Protein AF-A0A2T6CPP8-F1 (afdb_monomer_lite)

Radius of gyration: 26.8 Å; chains: 1; bounding box: 36×58×105 Å

Sequence (161 aa):
MGWHTMTRVAVCLGLPIFFMAAIFAGPWIYAVCTQNAGWFNRAEMESLVAQVRQHQFVGDKYFAWTMVSGKATLLPGTEEGNALLARRSQEGKLTIAIITRDYHHAGVFGFAWSEAGFSPTMDVAYSDPNRLILDVPSSICYTRKGLQIDAHWWEVFNDLN

Foldseek 3Di:
DDDDDDDDDDDDDDDDPPPPPPDVCVVVVVVQVPPPFPDDDPVQVVQVVVVVLPDDDAAKDKWAWGADPNHIDTHRDDDDAFIKMWHQHPVGWIKIWTWGDDPPDPFTKTKIFTPQFWDWDADPVDPPRQWTATPGPDQQGIFGPVQDPDRTMGITTHDPD

Secondary structure (DSSP, 8-state):
------------------SSSSSSSHHHHHTTS---TTS--HHHHHHHHHHHHHS--SEEEEEEEEEETTEEEEE---SSSSEEEEEE-TT--EEEEEEE--TTSSS-EEEEEETT---PEE-TTSS-TTEEE---SSS--EEEGGGB-SSSEEEEE----

Structure (mmCIF, N/CA/C/O backbone):
data_AF-A0A2T6CPP8-F1
#
_entry.id   AF-A0A2T6CPP8-F1
#
loop_
_atom_site.group_PDB
_atom_site.id
_atom_site.type_symbol
_atom_site.label_atom_id
_atom_site.label_alt_id
_atom_site.label_comp_id
_atom_site.label_asym_id
_atom_site.label_entity_id
_atom_site.label_seq_id
_atom_site.pdbx_PDB_ins_code
_atom_site.Cartn_x
_atom_site.Cartn_y
_atom_site.Cartn_z
_atom_site.occupancy
_atom_site.B_iso_or_equiv
_atom_site.auth_seq_id
_atom_site.auth_comp_id
_atom_site.auth_asym_id
_atom_site.auth_atom_id
_atom_site.pdbx_PDB_model_num
ATOM 1 N N . MET A 1 1 ? -6.762 44.590 85.802 1.00 40.31 1 MET A N 1
ATOM 2 C CA . MET A 1 1 ? -6.000 43.459 85.226 1.00 40.31 1 MET A CA 1
ATOM 3 C C . MET A 1 1 ? -6.544 43.206 83.831 1.00 40.31 1 MET A C 1
ATOM 5 O O . MET A 1 1 ? -7.710 42.878 83.737 1.00 40.31 1 MET A O 1
ATOM 9 N N . GLY A 1 2 ? -5.884 43.403 82.702 1.00 37.19 2 GLY A N 1
ATOM 10 C CA . GLY A 1 2 ? -4.585 43.937 82.316 1.00 37.19 2 GLY A CA 1
ATOM 11 C C . GLY A 1 2 ? -4.624 43.929 80.780 1.00 37.19 2 GLY A C 1
ATOM 12 O O . GLY A 1 2 ? -5.011 42.926 80.189 1.00 37.19 2 GLY A O 1
ATOM 13 N N . TRP A 1 3 ? -4.345 45.066 80.152 1.00 34.50 3 TRP A N 1
ATOM 14 C CA . TRP A 1 3 ? -4.085 45.179 78.714 1.00 34.50 3 TRP A CA 1
ATOM 15 C C . TRP A 1 3 ? -2.668 44.670 78.423 1.00 34.50 3 TRP A C 1
ATOM 17 O O . TRP A 1 3 ? -1.814 44.919 79.259 1.00 34.50 3 TRP A O 1
ATOM 27 N N . HIS A 1 4 ? -2.433 44.019 77.276 1.00 43.06 4 HIS A N 1
ATOM 28 C CA . HIS A 1 4 ? -1.222 44.071 76.419 1.00 43.06 4 HIS A CA 1
ATOM 29 C C . HIS A 1 4 ? -1.480 43.135 75.213 1.00 43.06 4 HIS A C 1
ATOM 31 O O . HIS A 1 4 ? -1.694 41.946 75.408 1.00 43.06 4 HIS A O 1
ATOM 37 N N . THR A 1 5 ? -1.817 43.611 74.010 1.00 40.97 5 THR A N 1
ATOM 38 C CA . THR A 1 5 ? -0.975 44.156 72.919 1.00 40.97 5 THR A CA 1
ATOM 39 C C . THR A 1 5 ? 0.072 43.189 72.340 1.00 40.97 5 THR A C 1
ATOM 41 O O . THR A 1 5 ? 0.889 42.657 73.079 1.00 40.97 5 THR A O 1
ATOM 44 N N . MET A 1 6 ? 0.113 43.167 70.995 1.00 34.47 6 MET A N 1
ATOM 45 C CA . MET A 1 6 ? 1.236 42.860 70.082 1.00 34.47 6 MET A CA 1
ATOM 46 C C . MET A 1 6 ? 1.396 41.417 69.557 1.00 34.47 6 MET A C 1
ATOM 48 O O . MET A 1 6 ? 1.193 40.476 70.302 1.00 34.47 6 MET A O 1
ATOM 52 N N . THR A 1 7 ? 1.841 41.120 68.323 1.00 36.72 7 THR A N 1
ATOM 53 C CA . THR A 1 7 ? 2.148 41.864 67.073 1.00 36.72 7 THR A CA 1
ATOM 54 C C . THR A 1 7 ? 2.748 40.840 66.085 1.00 36.72 7 THR A C 1
ATOM 56 O O . THR A 1 7 ? 3.740 40.228 66.455 1.00 36.72 7 THR A O 1
ATOM 59 N N . ARG A 1 8 ? 2.228 40.771 64.838 1.00 35.06 8 ARG A N 1
ATOM 60 C CA . ARG A 1 8 ? 2.871 40.345 63.550 1.00 35.06 8 ARG A CA 1
ATOM 61 C C . ARG A 1 8 ? 3.480 38.908 63.508 1.00 35.06 8 ARG A C 1
ATOM 63 O O . ARG A 1 8 ? 3.684 38.292 64.531 1.00 35.06 8 ARG A O 1
ATOM 70 N N . VAL A 1 9 ? 3.744 38.225 62.391 1.00 37.00 9 VAL A N 1
ATOM 71 C CA . VAL A 1 9 ? 4.271 38.569 61.059 1.00 37.00 9 VAL A CA 1
ATOM 72 C C . VAL A 1 9 ? 3.853 37.456 60.076 1.00 37.00 9 VAL A C 1
ATOM 74 O O . VAL A 1 9 ? 3.819 36.283 60.436 1.00 37.00 9 VAL A O 1
ATOM 77 N N . ALA A 1 10 ? 3.561 37.834 58.831 1.00 42.94 10 ALA A N 1
ATOM 78 C CA . ALA A 1 10 ? 3.339 36.948 57.693 1.00 42.94 10 ALA A CA 1
ATOM 79 C C . ALA A 1 10 ? 4.645 36.323 57.170 1.00 42.94 10 ALA A C 1
ATOM 81 O O . ALA A 1 10 ? 5.652 37.021 57.089 1.00 42.94 10 ALA A O 1
ATOM 82 N N . VAL A 1 11 ? 4.605 35.078 56.684 1.00 39.00 11 VAL A N 1
ATOM 83 C CA . VAL A 1 11 ? 5.569 34.592 55.681 1.00 39.00 11 VAL A CA 1
ATOM 84 C C . VAL A 1 11 ? 4.822 33.811 54.604 1.00 39.00 11 VAL A C 1
ATOM 86 O O . VAL A 1 11 ? 4.267 32.743 54.847 1.00 39.00 11 VAL A O 1
ATOM 89 N N . CYS A 1 12 ? 4.822 34.389 53.405 1.00 36.38 12 CYS A N 1
ATOM 90 C CA . CYS A 1 12 ? 4.521 33.736 52.142 1.00 36.38 12 CYS A CA 1
ATOM 91 C C . CYS A 1 12 ? 5.620 32.727 51.791 1.00 36.38 12 CYS A C 1
ATOM 93 O O . CYS A 1 12 ? 6.779 33.118 51.719 1.00 36.38 12 CYS A O 1
ATOM 95 N N . LEU A 1 13 ? 5.243 31.499 51.447 1.00 38.97 13 LEU A N 1
ATOM 96 C CA . LEU A 1 13 ? 5.926 30.614 50.492 1.00 38.97 13 LEU A CA 1
ATOM 97 C C . LEU A 1 13 ? 4.774 29.801 49.865 1.00 38.97 13 LEU A C 1
ATOM 99 O O . LEU A 1 13 ? 4.045 29.137 50.588 1.00 38.97 13 LEU A O 1
ATOM 103 N N . GLY A 1 14 ? 4.388 29.933 48.599 1.00 33.09 14 GLY A N 1
ATOM 104 C CA . GLY A 1 14 ? 5.217 29.884 47.403 1.00 33.09 14 GLY A CA 1
ATOM 105 C C . GLY A 1 14 ? 4.860 28.593 46.651 1.00 33.09 14 GLY A C 1
ATOM 106 O O . GLY A 1 14 ? 5.382 27.533 46.972 1.00 33.09 14 GLY A O 1
ATOM 107 N N . LEU A 1 15 ? 3.926 28.688 45.695 1.00 38.78 15 LEU A N 1
ATOM 108 C CA . LEU A 1 15 ? 3.698 27.724 44.597 1.00 38.78 15 LEU A CA 1
ATOM 109 C C . LEU A 1 15 ? 5.039 27.298 43.934 1.00 38.78 15 LEU A C 1
ATOM 111 O O . LEU A 1 15 ? 5.963 28.110 43.990 1.00 38.78 15 LEU A O 1
ATOM 115 N N . PRO A 1 16 ? 5.167 26.145 43.222 1.00 43.75 16 PRO A N 1
ATOM 116 C CA . PRO A 1 16 ? 4.092 25.337 42.629 1.00 43.75 16 PRO A CA 1
ATOM 117 C C . PRO A 1 16 ? 4.266 23.795 42.704 1.00 43.75 16 PRO A C 1
ATOM 119 O O . PRO A 1 16 ? 5.329 23.227 42.454 1.00 43.75 16 PRO A O 1
ATOM 122 N N . ILE A 1 17 ? 3.153 23.085 42.887 1.00 47.06 17 ILE A N 1
ATOM 123 C CA . ILE A 1 17 ? 3.022 21.655 42.566 1.00 47.06 17 ILE A CA 1
ATOM 124 C C . ILE A 1 17 ? 2.875 21.546 41.037 1.00 47.06 17 ILE A C 1
ATOM 126 O O . ILE A 1 17 ? 1.766 21.473 40.527 1.00 47.06 17 ILE A O 1
ATOM 130 N N . PHE A 1 18 ? 3.976 21.638 40.285 1.00 40.75 18 PHE A N 1
ATOM 131 C CA . PHE A 1 18 ? 3.958 21.449 38.820 1.00 40.75 18 PHE A CA 1
ATOM 132 C C . PHE A 1 18 ? 5.193 20.739 38.242 1.00 40.75 18 PHE A C 1
ATOM 134 O O . PHE A 1 18 ? 5.357 20.695 37.029 1.00 40.75 18 PHE A O 1
ATOM 141 N N . PHE A 1 19 ? 6.052 20.136 39.072 1.00 37.91 19 PHE A N 1
ATOM 142 C CA . PHE A 1 19 ? 7.339 19.591 38.602 1.00 37.91 19 PHE A CA 1
ATOM 143 C C . PHE A 1 19 ? 7.571 18.088 38.821 1.00 37.91 19 PHE A C 1
ATOM 145 O O . PHE A 1 19 ? 8.698 17.619 38.724 1.00 37.91 19 PHE A O 1
ATOM 152 N N . MET A 1 20 ? 6.520 17.296 39.046 1.00 35.03 20 MET A N 1
ATOM 153 C CA . MET A 1 20 ? 6.642 15.840 39.254 1.00 35.03 20 MET A CA 1
ATOM 154 C C . MET A 1 20 ? 5.793 15.016 38.269 1.00 35.03 20 MET A C 1
ATOM 156 O O . MET A 1 20 ? 5.250 13.981 38.632 1.00 35.03 20 MET A O 1
ATOM 160 N N . ALA A 1 21 ? 5.664 15.457 37.012 1.00 38.03 21 ALA A N 1
ATOM 161 C CA . ALA A 1 21 ? 5.011 14.668 35.952 1.00 38.03 21 ALA A CA 1
ATOM 162 C C . ALA A 1 21 ? 5.941 14.300 34.777 1.00 38.03 21 ALA A C 1
ATOM 164 O O . ALA A 1 21 ? 5.519 13.605 33.859 1.00 38.03 21 ALA A O 1
ATOM 165 N N . ALA A 1 22 ? 7.209 14.727 34.791 1.00 42.66 22 ALA A N 1
ATOM 166 C CA . ALA A 1 22 ? 8.082 14.638 33.614 1.00 42.66 22 ALA A CA 1
ATOM 167 C C . ALA A 1 22 ? 9.202 13.580 33.690 1.00 42.66 22 ALA A C 1
ATOM 169 O O . ALA A 1 22 ? 9.936 13.423 32.721 1.00 42.66 22 ALA A O 1
ATOM 170 N N . ILE A 1 23 ? 9.359 12.841 34.796 1.00 47.12 23 ILE A N 1
ATOM 171 C CA . ILE A 1 23 ? 10.554 11.986 34.991 1.00 47.12 23 ILE A CA 1
ATOM 172 C C . ILE A 1 23 ? 10.299 10.492 34.701 1.00 47.12 23 ILE A C 1
ATOM 174 O O . ILE A 1 23 ? 11.243 9.756 34.432 1.00 47.12 23 ILE A O 1
ATOM 178 N N . PHE A 1 24 ? 9.044 10.034 34.612 1.00 45.03 24 PHE A N 1
ATOM 179 C CA . PHE A 1 24 ? 8.737 8.628 34.276 1.00 45.03 24 PHE A CA 1
ATOM 180 C C . PHE A 1 24 ? 8.343 8.372 32.810 1.00 45.03 24 PHE A C 1
ATOM 182 O O . PHE A 1 24 ? 8.216 7.217 32.412 1.00 45.03 24 PHE A O 1
ATOM 189 N N . ALA A 1 25 ? 8.204 9.413 31.981 1.00 45.97 25 ALA A N 1
ATOM 190 C CA . ALA A 1 25 ? 7.860 9.265 30.559 1.00 45.97 25 ALA A CA 1
ATOM 191 C C . ALA A 1 25 ? 9.084 9.190 29.620 1.00 45.97 25 ALA A C 1
ATOM 193 O O . ALA A 1 25 ? 8.946 8.845 28.450 1.00 45.97 25 ALA A O 1
ATOM 194 N N . GLY A 1 26 ? 10.287 9.492 30.117 1.00 44.00 26 GLY A N 1
ATOM 195 C CA . GLY A 1 26 ? 11.507 9.573 29.303 1.00 44.00 26 GLY A CA 1
ATOM 196 C C . GLY A 1 26 ? 11.966 8.250 28.664 1.00 44.00 26 GLY A C 1
ATOM 197 O O . GLY A 1 26 ? 12.295 8.256 27.478 1.00 44.00 26 GLY A O 1
ATOM 198 N N . PRO A 1 27 ? 11.959 7.102 29.373 1.00 43.19 27 PRO A N 1
ATOM 199 C CA . PRO A 1 27 ? 12.461 5.851 28.793 1.00 43.19 27 PRO A CA 1
ATOM 200 C C . PRO A 1 27 ? 11.468 5.155 27.849 1.00 43.19 27 PRO A C 1
ATOM 202 O O . PRO A 1 27 ? 11.876 4.352 27.016 1.00 43.19 27 PRO A O 1
ATOM 205 N N . TRP A 1 28 ? 10.169 5.458 27.953 1.00 37.84 28 TRP A N 1
ATOM 206 C CA . TRP A 1 28 ? 9.124 4.795 27.160 1.00 37.84 28 TRP A CA 1
ATOM 207 C C . TRP A 1 28 ? 8.882 5.449 25.798 1.00 37.84 28 TRP A C 1
ATOM 209 O O . TRP A 1 28 ? 8.392 4.782 24.894 1.00 37.84 28 TRP A O 1
ATOM 219 N N . ILE A 1 29 ? 9.271 6.714 25.612 1.00 44.84 29 ILE A N 1
ATOM 220 C CA . ILE A 1 29 ? 9.156 7.390 24.310 1.00 44.84 29 ILE A CA 1
ATOM 221 C C . ILE A 1 29 ? 10.240 6.900 23.336 1.00 44.84 29 ILE A C 1
ATOM 223 O O . ILE A 1 29 ? 9.977 6.787 22.145 1.00 44.84 29 ILE A O 1
ATOM 227 N N . TYR A 1 30 ? 11.424 6.509 23.821 1.00 36.47 30 TYR A N 1
ATOM 228 C CA . TYR A 1 30 ? 12.501 6.015 22.951 1.00 36.47 30 TYR A CA 1
ATOM 229 C C . TYR A 1 30 ? 12.347 4.547 22.526 1.00 36.47 30 TYR A C 1
ATOM 231 O O . TYR A 1 30 ? 12.810 4.179 21.449 1.00 36.47 30 TYR A O 1
ATOM 239 N N . ALA A 1 31 ? 11.648 3.715 23.306 1.00 37.09 31 ALA A N 1
ATOM 240 C CA . ALA A 1 31 ? 11.395 2.314 22.949 1.00 37.09 31 ALA A CA 1
ATOM 241 C C . ALA A 1 31 ? 10.282 2.132 21.893 1.00 37.09 31 ALA A C 1
ATOM 243 O O . ALA A 1 31 ? 10.118 1.041 21.354 1.00 37.09 31 ALA A O 1
ATOM 244 N N . VAL A 1 32 ? 9.536 3.194 21.559 1.00 41.03 32 VAL A N 1
ATOM 245 C CA . VAL A 1 32 ? 8.574 3.211 20.438 1.00 41.03 32 VAL A CA 1
ATOM 246 C C . VAL A 1 32 ? 9.269 3.554 19.105 1.00 41.03 32 VAL A C 1
ATOM 248 O O . VAL A 1 32 ? 8.669 3.413 18.042 1.00 41.03 32 VAL A O 1
ATOM 251 N N . CYS A 1 33 ? 10.546 3.956 19.139 1.00 40.88 33 CYS A N 1
ATOM 252 C CA . CYS A 1 33 ? 11.278 4.490 17.985 1.00 40.88 33 CYS A CA 1
ATOM 253 C C . CYS A 1 33 ? 12.161 3.477 17.238 1.00 40.88 33 CYS A C 1
ATOM 255 O O . CYS A 1 33 ? 12.809 3.855 16.268 1.00 40.88 33 CYS A O 1
ATOM 257 N N . THR A 1 34 ? 12.174 2.199 17.620 1.00 43.25 34 THR A N 1
ATOM 258 C CA . THR A 1 34 ? 12.737 1.124 16.782 1.00 43.25 34 THR A CA 1
ATOM 259 C C . THR A 1 34 ? 11.589 0.346 16.150 1.00 43.25 34 THR A C 1
ATOM 261 O O . THR A 1 34 ? 11.341 -0.814 16.475 1.00 43.25 34 THR A O 1
ATOM 264 N N . GLN A 1 35 ? 10.795 1.030 15.328 1.00 50.28 35 GLN A N 1
ATOM 265 C CA . GLN A 1 35 ? 9.758 0.373 14.538 1.00 50.28 35 GLN A CA 1
ATOM 266 C C . GLN A 1 35 ? 10.430 -0.544 13.515 1.00 50.28 35 GLN A C 1
ATOM 268 O O . GLN A 1 35 ? 11.487 -0.198 12.993 1.00 50.28 35 GLN A O 1
ATOM 273 N N . ASN A 1 36 ? 9.804 -1.686 13.219 1.00 48.16 36 ASN A N 1
ATOM 274 C CA . ASN A 1 36 ? 10.156 -2.622 12.141 1.00 48.16 36 ASN A CA 1
ATOM 275 C C . ASN A 1 36 ? 9.999 -1.983 10.743 1.00 48.16 36 ASN A C 1
ATOM 277 O O . ASN A 1 36 ? 9.422 -2.573 9.832 1.00 48.16 36 ASN A O 1
ATOM 281 N N . ALA A 1 37 ? 10.416 -0.732 10.579 1.00 53.78 37 ALA A N 1
ATOM 282 C CA . ALA A 1 37 ? 10.326 -0.025 9.329 1.00 53.78 37 ALA A CA 1
ATOM 283 C C . ALA A 1 37 ? 11.210 -0.745 8.305 1.00 53.78 37 ALA A C 1
ATOM 285 O O . ALA A 1 37 ? 12.345 -1.104 8.604 1.00 53.78 37 ALA A O 1
ATOM 286 N N . GLY A 1 38 ? 10.653 -1.019 7.126 1.00 66.62 38 GLY A N 1
ATOM 287 C CA . GLY A 1 38 ? 11.332 -1.736 6.046 1.00 66.62 38 GLY A CA 1
ATOM 288 C C . GLY A 1 38 ? 11.053 -3.241 5.960 1.00 66.62 38 GLY A C 1
ATOM 289 O O . GLY A 1 38 ? 11.323 -3.817 4.914 1.00 66.62 38 GLY A O 1
ATOM 290 N N . TRP A 1 39 ? 10.476 -3.893 6.980 1.00 78.25 39 TRP A N 1
ATOM 291 C CA . TRP A 1 39 ? 10.184 -5.338 6.929 1.00 78.25 39 TRP A CA 1
ATOM 292 C C . TRP A 1 39 ? 8.686 -5.603 6.772 1.00 78.25 39 TRP A C 1
ATOM 294 O O . TRP A 1 39 ? 7.860 -5.036 7.489 1.00 78.25 39 TRP A O 1
ATOM 304 N N . PHE A 1 40 ? 8.318 -6.501 5.854 1.00 87.44 40 PHE A N 1
ATOM 305 C CA . PHE A 1 40 ? 6.917 -6.855 5.641 1.00 87.44 40 PHE A CA 1
ATOM 306 C C . PHE A 1 40 ? 6.385 -7.731 6.782 1.00 87.44 40 PHE A C 1
ATOM 308 O O . PHE A 1 40 ? 6.655 -8.932 6.849 1.00 87.44 40 PHE A O 1
ATOM 315 N N . ASN A 1 41 ? 5.566 -7.150 7.660 1.00 90.50 41 ASN A N 1
ATOM 316 C CA . ASN A 1 41 ? 4.777 -7.900 8.634 1.00 90.50 41 ASN A CA 1
ATOM 317 C C . ASN A 1 41 ? 3.326 -8.020 8.156 1.00 90.50 41 ASN A C 1
ATOM 319 O O . ASN A 1 41 ? 2.534 -7.085 8.280 1.00 90.50 41 ASN A O 1
ATOM 323 N N . ARG A 1 42 ? 2.955 -9.202 7.657 1.00 92.25 42 ARG A N 1
ATOM 324 C CA . ARG A 1 42 ? 1.616 -9.452 7.108 1.00 92.25 42 ARG A CA 1
ATOM 325 C C . ARG A 1 42 ? 0.485 -9.081 8.065 1.00 92.25 42 ARG A C 1
ATOM 327 O O . ARG A 1 42 ? -0.462 -8.430 7.643 1.00 92.25 42 ARG A O 1
ATOM 334 N N . ALA A 1 43 ? 0.576 -9.475 9.334 1.00 92.19 43 ALA A N 1
ATOM 335 C CA . ALA A 1 43 ? -0.503 -9.245 10.291 1.00 92.19 43 ALA A CA 1
ATOM 336 C C . ALA A 1 43 ? -0.719 -7.745 10.557 1.00 92.19 43 ALA A C 1
ATOM 338 O O . ALA A 1 43 ? -1.855 -7.282 10.656 1.00 92.19 43 ALA A O 1
ATOM 339 N N . GLU A 1 44 ? 0.369 -6.977 10.635 1.00 91.25 44 GLU A N 1
ATOM 340 C CA . GLU A 1 44 ? 0.312 -5.522 10.795 1.00 91.25 44 GLU A CA 1
ATOM 341 C C . GLU A 1 44 ? -0.270 -4.846 9.550 1.00 91.25 44 GLU A C 1
ATOM 343 O O . GLU A 1 44 ? -1.194 -4.037 9.658 1.00 91.25 44 GLU A O 1
ATOM 348 N N . MET A 1 45 ? 0.214 -5.223 8.365 1.00 93.00 45 MET A N 1
ATOM 349 C CA . MET A 1 45 ? -0.228 -4.636 7.101 1.00 93.00 45 MET A CA 1
ATOM 350 C C . MET A 1 45 ? -1.699 -4.960 6.801 1.00 93.00 45 MET A C 1
ATOM 352 O O . MET A 1 45 ? -2.474 -4.071 6.449 1.00 93.00 45 MET A O 1
ATOM 356 N N . GLU A 1 46 ? -2.135 -6.203 7.023 1.00 95.38 46 GLU A N 1
ATOM 357 C CA . GLU A 1 46 ? -3.539 -6.601 6.866 1.00 95.38 46 GLU A CA 1
ATOM 358 C C . GLU A 1 46 ? -4.456 -5.910 7.887 1.00 95.38 46 GLU A C 1
ATOM 360 O O . GLU A 1 46 ? -5.583 -5.543 7.545 1.00 95.38 46 GLU A O 1
ATOM 365 N N . SER A 1 47 ? -3.973 -5.648 9.108 1.00 95.25 47 SER A N 1
ATOM 366 C CA . SER A 1 47 ? -4.704 -4.847 10.101 1.00 95.25 47 SER A CA 1
ATOM 367 C C . SER A 1 47 ? -4.946 -3.413 9.617 1.00 95.25 47 SER A C 1
ATOM 369 O O . SER A 1 47 ? -6.045 -2.877 9.795 1.00 95.25 47 SER A O 1
ATOM 371 N N . LEU A 1 48 ? -3.959 -2.782 8.972 1.00 95.50 48 LEU A N 1
ATOM 372 C CA . LEU A 1 48 ? -4.123 -1.446 8.389 1.00 95.50 48 LEU A CA 1
ATOM 373 C C . LEU A 1 48 ? -5.137 -1.457 7.239 1.00 95.50 48 LEU A C 1
ATOM 375 O O . LEU A 1 48 ? -6.044 -0.624 7.216 1.00 95.50 48 LEU A O 1
ATOM 379 N N . VAL A 1 49 ? -5.054 -2.437 6.332 1.00 97.38 49 VAL A N 1
ATOM 380 C CA . VAL A 1 49 ? -6.038 -2.608 5.246 1.00 97.38 49 VAL A CA 1
ATOM 381 C C . VAL A 1 49 ? -7.452 -2.779 5.808 1.00 97.38 49 VAL A C 1
ATOM 383 O O . VAL A 1 49 ? -8.397 -2.152 5.322 1.00 97.38 49 VAL A O 1
ATOM 386 N N . ALA A 1 50 ? -7.615 -3.597 6.852 1.00 97.50 50 ALA A N 1
ATOM 387 C CA . ALA A 1 50 ? -8.903 -3.821 7.501 1.00 97.50 50 ALA A CA 1
ATOM 388 C C . ALA A 1 50 ? -9.485 -2.533 8.106 1.00 97.50 50 ALA A C 1
ATOM 390 O O . ALA A 1 50 ? -10.683 -2.288 7.966 1.00 97.50 50 ALA A O 1
ATOM 391 N N . GLN A 1 51 ? -8.653 -1.687 8.720 1.00 97.00 51 GLN A N 1
ATOM 392 C CA . GLN A 1 51 ? -9.079 -0.388 9.247 1.00 97.00 51 GLN A CA 1
ATOM 393 C C . GLN A 1 51 ? -9.506 0.564 8.123 1.00 97.00 51 GLN A C 1
ATOM 395 O O . GLN A 1 51 ? -10.597 1.127 8.179 1.00 97.00 51 GLN A O 1
ATOM 400 N N . VAL A 1 52 ? -8.721 0.681 7.046 1.00 96.81 52 VAL A N 1
ATOM 401 C CA . VAL A 1 52 ? -9.068 1.531 5.888 1.00 96.81 52 VAL A CA 1
ATOM 402 C C . VAL A 1 52 ? -10.386 1.092 5.249 1.00 96.81 52 VAL A C 1
ATOM 404 O O . VAL A 1 52 ? -11.201 1.933 4.862 1.00 96.81 52 VAL A O 1
ATOM 407 N N . ARG A 1 53 ? -10.645 -0.221 5.179 1.00 96.75 53 ARG A N 1
ATOM 408 C CA . ARG A 1 53 ? -11.901 -0.771 4.648 1.00 96.75 53 ARG A CA 1
ATOM 409 C C . ARG A 1 53 ? -13.145 -0.285 5.392 1.00 96.75 53 ARG A C 1
ATOM 411 O O . ARG A 1 53 ? -14.192 -0.185 4.758 1.00 96.75 53 ARG A O 1
ATOM 418 N N . GLN A 1 54 ? -13.036 0.036 6.681 1.00 96.50 54 GLN A N 1
ATOM 419 C CA . GLN A 1 54 ? -14.148 0.546 7.492 1.00 96.50 54 GLN A CA 1
ATOM 420 C C . GLN A 1 54 ? -14.498 2.006 7.169 1.00 96.50 54 GLN A C 1
ATOM 422 O O . GLN A 1 54 ? -15.591 2.465 7.499 1.00 96.50 54 GLN A O 1
ATOM 427 N N . HIS A 1 55 ? -13.608 2.743 6.498 1.00 94.12 55 HIS A N 1
ATOM 428 C CA . HIS A 1 55 ? -13.881 4.108 6.067 1.00 94.12 55 HIS A CA 1
ATOM 429 C C . HIS A 1 55 ? -14.623 4.138 4.725 1.00 94.12 55 HIS A C 1
ATOM 431 O O . HIS A 1 55 ? -14.205 3.528 3.736 1.00 94.12 55 HIS A O 1
ATOM 437 N N . GLN A 1 56 ? -15.687 4.940 4.674 1.00 94.06 56 GLN A N 1
ATOM 438 C CA . GLN A 1 56 ? -16.405 5.261 3.443 1.00 94.06 56 GLN A CA 1
ATOM 439 C C . GLN A 1 56 ? -15.806 6.509 2.787 1.00 94.06 56 GLN A C 1
ATOM 441 O O . GLN A 1 56 ? -15.686 7.556 3.424 1.00 94.06 56 GLN A O 1
ATOM 446 N N . PHE A 1 57 ? -15.386 6.376 1.530 1.00 95.81 57 PHE A N 1
ATOM 447 C CA . PHE A 1 57 ? -14.849 7.447 0.688 1.00 95.81 57 PHE A CA 1
ATOM 448 C C . PHE A 1 57 ? -14.808 6.985 -0.777 1.00 95.81 57 PHE A C 1
ATOM 450 O O . PHE A 1 57 ? -14.858 5.787 -1.035 1.00 95.81 57 PHE A O 1
ATOM 457 N N . VAL A 1 58 ? -14.700 7.924 -1.716 1.00 97.00 58 VAL A N 1
ATOM 458 C CA . VAL A 1 58 ? -14.391 7.684 -3.137 1.00 97.00 58 VAL A CA 1
ATOM 459 C C . VAL A 1 58 ? -13.246 8.620 -3.511 1.00 97.00 58 VAL A C 1
ATOM 461 O O . VAL A 1 58 ? -13.212 9.756 -3.037 1.00 97.00 58 VAL A O 1
ATOM 464 N N . GLY A 1 59 ? -12.318 8.146 -4.338 1.00 96.94 59 GLY A N 1
ATOM 465 C CA . GLY A 1 59 ? -11.075 8.847 -4.647 1.00 96.94 59 GLY A CA 1
ATOM 466 C C . GLY A 1 59 ? -9.981 8.566 -3.620 1.00 96.94 59 GLY A C 1
ATOM 467 O O . GLY A 1 59 ? -10.007 7.538 -2.935 1.00 96.94 59 GLY A O 1
ATOM 468 N N . ASP A 1 60 ? -9.018 9.479 -3.543 1.00 95.88 60 ASP A N 1
ATOM 469 C CA . ASP A 1 60 ? -7.810 9.320 -2.737 1.00 95.88 60 ASP A CA 1
ATOM 470 C C . ASP A 1 60 ? -8.017 9.884 -1.323 1.00 95.88 60 ASP A C 1
ATOM 472 O O . ASP A 1 60 ? -8.655 10.921 -1.120 1.00 95.88 60 ASP A O 1
ATOM 476 N N . LYS A 1 61 ? -7.486 9.183 -0.321 1.00 94.00 61 LYS A N 1
ATOM 477 C CA . LYS A 1 61 ? -7.567 9.550 1.089 1.00 94.00 61 LYS A CA 1
ATOM 478 C C . LYS A 1 61 ? -6.268 9.239 1.817 1.00 94.00 61 LYS A C 1
ATOM 480 O O . LYS A 1 61 ? -5.685 8.168 1.659 1.00 94.00 61 LYS A O 1
ATOM 485 N N . TYR A 1 62 ? -5.879 10.182 2.662 1.00 91.50 62 TYR A N 1
ATOM 486 C CA . TYR A 1 62 ? -4.670 10.129 3.463 1.00 91.50 62 TYR A CA 1
ATOM 487 C C . TYR A 1 62 ? -4.975 9.701 4.891 1.00 91.50 62 TYR A C 1
ATOM 489 O O . TYR A 1 62 ? -5.972 10.113 5.492 1.00 91.50 62 TYR A O 1
ATOM 497 N N . PHE A 1 63 ? -4.076 8.889 5.423 1.00 91.25 63 PHE A N 1
ATOM 498 C CA . PHE A 1 63 ? -4.058 8.454 6.802 1.00 91.25 63 PHE A CA 1
ATOM 499 C C . PHE A 1 63 ? -2.621 8.475 7.317 1.00 91.25 63 PHE A C 1
ATOM 501 O O . PHE A 1 63 ? -1.670 8.283 6.559 1.00 91.25 63 PHE A O 1
ATOM 508 N N . ALA A 1 64 ? -2.471 8.656 8.622 1.00 88.94 64 ALA A N 1
ATOM 509 C CA . ALA A 1 64 ? -1.241 8.302 9.315 1.00 88.94 64 ALA A CA 1
ATOM 510 C C . ALA A 1 64 ? -1.424 6.933 9.972 1.00 88.94 64 ALA A C 1
ATOM 512 O O . ALA A 1 64 ? -2.551 6.493 10.221 1.00 88.94 64 ALA A O 1
ATOM 513 N N . TRP A 1 65 ? -0.328 6.255 10.287 1.00 88.12 65 TRP A N 1
ATOM 514 C CA . TRP A 1 65 ? -0.388 5.033 11.075 1.00 88.12 65 TRP A CA 1
ATOM 515 C C . TRP A 1 65 ? 0.764 4.941 12.075 1.00 88.12 65 TRP A C 1
ATOM 517 O O . TRP A 1 65 ? 1.836 5.513 11.894 1.00 88.12 65 TRP A O 1
ATOM 527 N N . THR A 1 66 ? 0.529 4.242 13.181 1.00 85.88 66 THR A N 1
ATOM 528 C CA . THR A 1 66 ? 1.539 4.013 14.220 1.00 85.88 66 THR A CA 1
ATOM 529 C C . THR A 1 66 ? 1.291 2.692 14.937 1.00 85.88 66 THR A C 1
ATOM 531 O O . THR A 1 66 ? 0.253 2.057 14.751 1.00 85.88 66 THR A O 1
ATOM 534 N N . MET A 1 67 ? 2.229 2.284 15.787 1.00 83.38 67 MET A N 1
ATOM 535 C CA . MET A 1 67 ? 2.075 1.122 16.655 1.00 83.38 67 MET A CA 1
ATOM 536 C C . MET A 1 67 ? 1.546 1.558 18.023 1.00 83.38 67 MET A C 1
ATOM 538 O O . MET A 1 67 ? 2.232 2.251 18.770 1.00 83.38 67 MET A O 1
ATOM 542 N N . VAL A 1 68 ? 0.338 1.118 18.377 1.00 78.31 68 VAL A N 1
ATOM 543 C CA . VAL A 1 68 ? -0.258 1.316 19.707 1.00 78.31 68 VAL A CA 1
ATOM 544 C C . VAL A 1 68 ? -0.308 -0.034 20.406 1.00 78.31 68 VAL A C 1
ATOM 546 O O . VAL A 1 68 ? -0.984 -0.951 19.946 1.00 78.31 68 VAL A O 1
ATOM 549 N N . SER A 1 69 ? 0.451 -0.183 21.495 1.00 82.88 69 SER A N 1
ATOM 550 C CA . SER A 1 69 ? 0.538 -1.444 22.253 1.00 82.88 69 SER A CA 1
ATOM 551 C C . SER A 1 69 ? 0.850 -2.662 21.366 1.00 82.88 69 SER A C 1
ATOM 553 O O . SER A 1 69 ? 0.240 -3.720 21.509 1.00 82.88 69 SER A O 1
ATOM 555 N N . GLY A 1 70 ? 1.777 -2.495 20.414 1.00 79.75 70 GLY A N 1
ATOM 556 C CA . GLY A 1 70 ? 2.190 -3.552 19.485 1.00 79.75 70 GLY A CA 1
ATOM 557 C C . GLY A 1 70 ? 1.221 -3.816 18.327 1.00 79.75 70 GLY A C 1
ATOM 558 O O . GLY A 1 70 ? 1.365 -4.826 17.648 1.00 79.75 70 GLY A O 1
ATOM 559 N N . LYS A 1 71 ? 0.237 -2.940 18.084 1.00 84.56 71 LYS A N 1
ATOM 560 C CA . LYS A 1 71 ? -0.720 -3.074 16.976 1.00 84.56 71 LYS A CA 1
ATOM 561 C C . LYS A 1 71 ? -0.678 -1.876 16.040 1.00 84.56 71 LYS A C 1
ATOM 563 O O . LYS A 1 71 ? -0.793 -0.733 16.489 1.00 84.56 71 LYS A O 1
ATOM 568 N N . ALA A 1 72 ? -0.604 -2.151 14.741 1.00 88.12 72 ALA A N 1
ATOM 569 C CA . ALA A 1 72 ? -0.704 -1.128 13.711 1.00 88.12 72 ALA A CA 1
ATOM 570 C C . ALA A 1 72 ? -2.100 -0.490 13.744 1.00 88.12 72 ALA A C 1
ATOM 572 O O . ALA A 1 72 ? -3.115 -1.178 13.606 1.00 88.12 72 ALA A O 1
ATOM 573 N N . THR A 1 73 ? -2.139 0.819 13.971 1.00 87.88 73 THR A N 1
ATOM 574 C CA . THR A 1 73 ? -3.353 1.601 14.215 1.00 87.88 73 THR A CA 1
ATOM 575 C C . THR A 1 73 ? -3.392 2.802 13.279 1.00 87.88 73 THR A C 1
ATOM 577 O O . THR A 1 73 ? -2.411 3.542 13.177 1.00 87.88 73 THR A O 1
ATOM 580 N N . LEU A 1 74 ? -4.529 2.986 12.609 1.00 90.69 74 LEU A N 1
ATOM 581 C CA . LEU A 1 74 ? -4.803 4.077 11.683 1.00 90.69 74 LEU A CA 1
ATOM 582 C C . LEU A 1 74 ? -5.225 5.329 12.458 1.00 90.69 74 LEU A C 1
ATOM 584 O O . LEU A 1 74 ? -6.084 5.277 13.337 1.00 90.69 74 LEU A O 1
ATOM 588 N N . LEU A 1 75 ? -4.635 6.464 12.109 1.00 84.69 75 LEU A N 1
ATOM 589 C CA . LEU A 1 75 ? -4.934 7.768 12.682 1.00 84.69 75 LEU A CA 1
ATOM 590 C C . LEU A 1 75 ? -5.377 8.727 11.567 1.00 84.69 75 LEU A C 1
ATOM 592 O O . LEU A 1 75 ? -4.896 8.623 10.432 1.00 84.69 75 LEU A O 1
ATOM 596 N N . PRO A 1 76 ? -6.257 9.701 11.863 1.00 76.88 76 PRO A N 1
ATOM 597 C CA . PRO A 1 76 ? -6.414 10.860 10.994 1.00 76.88 76 PRO A CA 1
ATOM 598 C C . PRO A 1 76 ? -5.054 11.558 10.872 1.00 76.88 76 PRO A C 1
ATOM 600 O O . PRO A 1 76 ? -4.420 11.830 11.890 1.00 76.88 76 PRO A O 1
ATOM 603 N N . GLY A 1 77 ? -4.588 11.834 9.657 1.00 67.12 77 GLY A N 1
ATOM 604 C CA . GLY A 1 77 ? -3.256 12.405 9.479 1.00 67.12 77 GLY A CA 1
ATOM 605 C C . GLY A 1 77 ? -3.005 12.998 8.101 1.00 67.12 77 GLY A C 1
ATOM 606 O O . GLY A 1 77 ? -3.779 12.792 7.167 1.00 67.12 77 GLY A O 1
ATOM 607 N N . THR A 1 78 ? -1.911 13.750 8.021 1.00 58.53 78 THR A N 1
ATOM 608 C CA . THR A 1 78 ? -1.324 14.351 6.814 1.00 58.53 78 THR A CA 1
ATOM 609 C C . THR A 1 78 ? -0.012 13.630 6.456 1.00 58.53 78 THR A C 1
ATOM 611 O O . THR A 1 78 ? 0.413 12.745 7.192 1.00 58.53 78 THR A O 1
ATOM 614 N N . GLU A 1 79 ? 0.622 13.969 5.327 1.00 54.88 79 GLU A N 1
ATOM 615 C CA . GLU A 1 79 ? 1.758 13.260 4.682 1.00 54.88 79 GLU A CA 1
ATOM 616 C C . GLU A 1 79 ? 3.075 13.086 5.491 1.00 54.88 79 GLU A C 1
ATOM 618 O O . GLU A 1 79 ? 4.105 12.706 4.932 1.00 54.88 79 GLU A O 1
ATOM 623 N N . GLU A 1 80 ? 3.102 13.320 6.802 1.00 55.41 80 GLU A N 1
ATOM 624 C CA . GLU A 1 80 ? 4.331 13.238 7.598 1.00 55.41 80 GLU A CA 1
ATOM 625 C C . GLU A 1 80 ? 4.484 11.893 8.331 1.00 55.41 80 GLU A C 1
ATOM 627 O O . GLU A 1 80 ? 3.565 11.389 8.971 1.00 55.41 80 GLU A O 1
ATOM 632 N N . GLY A 1 81 ? 5.691 11.316 8.277 1.00 64.56 81 GLY A N 1
ATOM 633 C CA . GLY A 1 81 ? 6.028 10.065 8.965 1.00 64.56 81 GLY A CA 1
ATOM 634 C C . GLY A 1 81 ? 5.549 8.795 8.251 1.00 64.56 81 GLY A C 1
ATOM 635 O O . GLY A 1 81 ? 5.740 8.643 7.043 1.00 64.56 81 GLY A O 1
ATOM 636 N N . ASN A 1 82 ? 4.995 7.869 9.038 1.00 75.81 82 ASN A N 1
ATOM 637 C CA . ASN A 1 82 ? 4.334 6.640 8.597 1.00 75.81 82 ASN A CA 1
ATOM 638 C C . ASN A 1 82 ? 2.973 6.988 7.984 1.00 75.81 82 ASN A C 1
ATOM 640 O O . ASN A 1 82 ? 1.956 7.074 8.677 1.00 75.81 82 ASN A O 1
ATOM 644 N N . ALA A 1 83 ? 2.971 7.225 6.679 1.00 87.44 83 ALA A N 1
ATOM 645 C CA . ALA A 1 83 ? 1.777 7.587 5.934 1.00 87.44 83 ALA A CA 1
ATOM 646 C C . ALA A 1 83 ? 1.151 6.360 5.261 1.00 87.44 83 ALA A C 1
ATOM 648 O O . ALA A 1 83 ? 1.835 5.415 4.867 1.00 87.44 83 ALA A O 1
ATOM 649 N N . LEU A 1 84 ? -0.169 6.386 5.120 1.00 92.56 84 LEU A N 1
ATOM 650 C CA . LEU A 1 84 ? -0.938 5.432 4.340 1.00 92.56 84 LEU A CA 1
ATOM 651 C C . LEU A 1 84 ? -1.851 6.214 3.402 1.00 92.56 84 LEU A C 1
ATOM 653 O O . LEU A 1 84 ? -2.688 7.003 3.842 1.00 92.56 84 LEU A O 1
ATOM 657 N N . LEU A 1 85 ? -1.689 5.984 2.105 1.00 94.19 85 LEU A N 1
ATOM 658 C CA . LEU A 1 85 ? -2.495 6.602 1.065 1.00 94.19 85 LEU A CA 1
ATOM 659 C C . LEU A 1 85 ? -3.394 5.525 0.468 1.00 94.19 85 LEU A C 1
ATOM 661 O O . LEU A 1 85 ? -2.925 4.453 0.090 1.00 94.19 85 LEU A O 1
ATOM 665 N N . ALA A 1 86 ? -4.693 5.788 0.409 1.00 96.81 86 ALA A N 1
ATOM 666 C CA . ALA A 1 86 ? -5.685 4.837 -0.065 1.00 96.81 86 ALA A CA 1
ATOM 667 C C . ALA A 1 86 ? -6.546 5.452 -1.164 1.00 96.81 86 ALA A C 1
ATOM 669 O O . ALA A 1 86 ? -7.037 6.564 -1.014 1.00 96.81 86 ALA A O 1
ATOM 670 N N . ARG A 1 87 ? -6.796 4.697 -2.230 1.00 97.88 87 ARG A N 1
ATOM 671 C CA . ARG A 1 87 ? -7.711 5.042 -3.317 1.00 97.88 87 ARG A CA 1
ATOM 672 C C . ARG A 1 87 ? -8.873 4.080 -3.306 1.00 97.88 87 ARG A C 1
ATOM 674 O O . ARG A 1 87 ? -8.660 2.868 -3.357 1.00 97.88 87 ARG A O 1
ATOM 681 N N . ARG A 1 88 ? -10.095 4.610 -3.290 1.00 98.25 88 ARG A N 1
ATOM 682 C CA . ARG A 1 88 ? -11.295 3.816 -3.558 1.00 98.25 88 ARG A CA 1
ATOM 683 C C . ARG A 1 88 ? -11.913 4.225 -4.890 1.00 98.25 88 ARG A C 1
ATOM 685 O O . ARG A 1 88 ? -12.277 5.386 -5.065 1.00 98.25 88 ARG A O 1
ATOM 692 N N . SER A 1 89 ? -12.026 3.277 -5.819 1.00 96.88 89 SER A N 1
ATOM 693 C CA . SER A 1 89 ? -12.668 3.503 -7.118 1.00 96.88 89 SER A CA 1
ATOM 694 C C . SER A 1 89 ? -14.178 3.732 -6.971 1.00 96.88 89 SER A C 1
ATOM 696 O O . SER A 1 89 ? -14.755 3.495 -5.905 1.00 96.88 89 SER A O 1
ATOM 698 N N . GLN A 1 90 ? -14.840 4.167 -8.046 1.00 95.88 90 GLN A N 1
ATOM 699 C CA . GLN A 1 90 ? -16.300 4.329 -8.055 1.00 95.88 90 GLN A CA 1
ATOM 700 C C . GLN A 1 90 ? -17.032 2.989 -7.869 1.00 95.88 90 GLN A C 1
ATOM 702 O O . GLN A 1 90 ? -18.100 2.940 -7.269 1.00 95.88 90 GLN A O 1
ATOM 707 N N . GLU A 1 91 ? -16.415 1.889 -8.300 1.00 95.00 91 GLU A N 1
ATOM 708 C CA . GLU A 1 91 ? -16.878 0.510 -8.112 1.00 95.00 91 GLU A CA 1
ATOM 709 C C . GLU A 1 91 ? -16.533 -0.050 -6.718 1.00 95.00 91 GLU A C 1
ATOM 711 O O . GLU A 1 91 ? -16.789 -1.218 -6.426 1.00 95.00 91 GLU A O 1
ATOM 716 N N . GLY A 1 92 ? -15.926 0.761 -5.846 1.00 94.94 92 GLY A N 1
ATOM 717 C CA . GLY A 1 92 ? -15.633 0.415 -4.458 1.00 94.94 92 GLY A CA 1
ATOM 718 C C . GLY A 1 92 ? -14.317 -0.332 -4.231 1.00 94.94 92 GLY A C 1
ATOM 719 O O . GLY A 1 92 ? -14.015 -0.658 -3.076 1.00 94.94 92 GLY A O 1
ATOM 720 N N . LYS A 1 93 ? -13.517 -0.572 -5.280 1.00 96.94 93 LYS A N 1
ATOM 721 C CA . LYS A 1 93 ? -12.232 -1.283 -5.189 1.00 96.94 93 LYS A CA 1
ATOM 722 C C . LYS A 1 93 ? -11.173 -0.436 -4.509 1.00 96.94 93 LYS A C 1
ATOM 724 O O . LYS A 1 93 ? -11.093 0.764 -4.748 1.00 96.94 93 LYS A O 1
ATOM 729 N N . LEU A 1 94 ? -10.391 -1.074 -3.642 1.00 98.12 94 LEU A N 1
ATOM 730 C CA . LEU A 1 94 ? -9.444 -0.408 -2.759 1.00 98.12 94 LEU A CA 1
ATOM 731 C C . LEU A 1 94 ? -8.005 -0.734 -3.166 1.00 98.12 94 LEU A C 1
ATOM 733 O O . LEU A 1 94 ? -7.642 -1.906 -3.271 1.00 98.12 94 LEU A O 1
ATOM 737 N N . THR A 1 95 ? -7.206 0.316 -3.319 1.00 98.31 95 THR A N 1
ATOM 738 C CA . THR A 1 95 ? -5.756 0.258 -3.531 1.00 98.31 95 THR A CA 1
ATOM 739 C C . THR A 1 95 ? -5.079 1.109 -2.466 1.00 98.31 95 THR A C 1
ATOM 741 O O . THR A 1 95 ? -5.542 2.208 -2.171 1.00 98.31 95 THR A O 1
ATOM 744 N N . ILE A 1 96 ? -4.011 0.607 -1.856 1.00 97.56 96 ILE A N 1
ATOM 745 C CA . ILE A 1 96 ? -3.328 1.227 -0.721 1.00 97.56 96 ILE A CA 1
ATOM 746 C C . ILE A 1 96 ? -1.820 1.238 -0.969 1.00 97.56 96 ILE A C 1
ATOM 748 O O . ILE A 1 96 ? -1.257 0.237 -1.403 1.00 97.56 96 ILE A O 1
ATOM 752 N N . ALA A 1 97 ? -1.175 2.349 -0.628 1.00 95.50 97 ALA A N 1
ATOM 753 C CA . ALA A 1 97 ? 0.266 2.468 -0.459 1.00 95.50 97 ALA A CA 1
ATOM 754 C C . ALA A 1 97 ? 0.575 2.798 1.008 1.00 95.50 97 ALA A C 1
ATOM 756 O O . ALA A 1 97 ? 0.053 3.769 1.558 1.00 95.50 97 ALA A O 1
ATOM 757 N N . ILE A 1 98 ? 1.412 1.984 1.645 1.00 93.19 98 ILE A N 1
ATOM 758 C CA . ILE A 1 98 ? 1.827 2.116 3.043 1.00 93.19 98 ILE A CA 1
ATOM 759 C C . ILE A 1 98 ? 3.298 2.494 3.049 1.00 93.19 98 ILE A C 1
ATOM 761 O O . ILE A 1 98 ? 4.144 1.691 2.670 1.00 93.19 98 ILE A O 1
ATOM 765 N N . ILE A 1 99 ? 3.605 3.707 3.490 1.00 88.75 99 ILE A N 1
ATOM 766 C CA . ILE A 1 99 ? 4.974 4.188 3.629 1.00 88.75 99 ILE A CA 1
ATOM 767 C C . ILE A 1 99 ? 5.513 3.732 4.984 1.00 88.75 99 ILE A C 1
ATOM 769 O O . ILE A 1 99 ? 4.908 3.992 6.029 1.00 88.75 99 ILE A O 1
ATOM 773 N N . THR A 1 100 ? 6.676 3.085 4.956 1.00 81.88 100 THR A N 1
ATOM 774 C CA . THR A 1 100 ? 7.465 2.746 6.141 1.00 81.88 100 THR A CA 1
ATOM 775 C C . THR A 1 100 ? 8.785 3.509 6.060 1.00 81.88 100 THR A C 1
ATOM 777 O O . THR A 1 100 ? 9.541 3.330 5.106 1.00 81.88 100 THR A O 1
ATOM 780 N N . ARG A 1 101 ? 9.090 4.384 7.023 1.00 69.06 101 ARG A N 1
ATOM 781 C CA . ARG A 1 101 ? 10.387 5.082 7.027 1.00 69.06 101 ARG A CA 1
ATOM 782 C C . ARG A 1 101 ? 11.448 4.221 7.688 1.00 69.06 101 ARG A C 1
ATOM 784 O O . ARG A 1 101 ? 11.569 4.250 8.908 1.00 69.06 101 ARG A O 1
ATOM 791 N N . ASP A 1 102 ? 12.225 3.492 6.897 1.00 58.06 102 ASP A N 1
ATOM 792 C CA . ASP A 1 102 ? 13.487 2.948 7.388 1.00 58.06 102 ASP A CA 1
ATOM 793 C C . ASP A 1 102 ? 14.623 3.933 7.085 1.00 58.06 102 ASP A C 1
ATOM 795 O O . ASP A 1 102 ? 14.891 4.252 5.929 1.00 58.06 102 ASP A O 1
ATOM 799 N N . TYR A 1 103 ? 15.300 4.409 8.130 1.00 47.34 103 TYR A N 1
ATOM 800 C CA . TYR A 1 103 ? 16.481 5.269 8.019 1.00 47.34 103 TYR A CA 1
ATOM 801 C C . TYR A 1 103 ? 17.687 4.565 7.367 1.00 47.34 103 TYR A C 1
ATOM 803 O O . TYR A 1 103 ? 18.668 5.232 7.042 1.00 47.34 103 TYR A O 1
ATOM 811 N N . HIS A 1 104 ? 17.663 3.238 7.203 1.00 53.34 104 HIS A N 1
ATOM 812 C CA . HIS A 1 104 ? 18.754 2.461 6.602 1.00 53.34 104 HIS A CA 1
ATOM 813 C C . HIS A 1 104 ? 18.619 2.242 5.098 1.00 53.34 104 HIS A C 1
ATOM 815 O O . HIS A 1 104 ? 19.601 1.884 4.445 1.00 53.34 104 HIS A O 1
ATOM 821 N N . HIS A 1 105 ? 17.442 2.491 4.531 1.00 53.56 105 HIS A N 1
ATOM 822 C CA . HIS A 1 105 ? 17.258 2.405 3.097 1.00 53.56 105 HIS A CA 1
ATOM 823 C C . HIS A 1 105 ? 17.441 3.795 2.468 1.00 53.56 105 HIS A C 1
ATOM 825 O O . HIS A 1 105 ? 16.889 4.786 2.939 1.00 53.56 105 HIS A O 1
ATOM 831 N N . ALA A 1 106 ? 18.245 3.888 1.406 1.00 51.12 106 ALA A N 1
ATOM 832 C CA . ALA A 1 106 ? 18.526 5.131 0.683 1.00 51.12 106 ALA A CA 1
ATOM 833 C C . ALA A 1 106 ? 17.309 5.593 -0.155 1.00 51.12 106 ALA A C 1
ATOM 835 O O . ALA A 1 106 ? 17.375 5.640 -1.378 1.00 51.12 106 ALA A O 1
ATOM 836 N N . GLY A 1 107 ? 16.168 5.860 0.488 1.00 63.28 107 GLY A N 1
ATOM 837 C CA . GLY A 1 107 ? 14.901 6.180 -0.172 1.00 63.28 107 GLY A CA 1
ATOM 838 C C . GLY A 1 107 ? 13.686 6.071 0.753 1.00 63.28 107 GLY A C 1
ATOM 839 O O . GLY A 1 107 ? 13.793 5.656 1.904 1.00 63.28 107 GLY A O 1
ATOM 840 N N . VAL A 1 108 ? 12.506 6.435 0.242 1.00 70.12 108 VAL A N 1
ATOM 841 C CA . VAL A 1 108 ? 11.226 6.124 0.904 1.00 70.12 108 VAL A CA 1
ATOM 842 C C . VAL A 1 108 ? 10.793 4.733 0.447 1.00 70.12 108 VAL A C 1
ATOM 844 O O . VAL A 1 108 ? 10.665 4.510 -0.753 1.00 70.12 108 VAL A O 1
ATOM 847 N N . PHE A 1 109 ? 10.563 3.815 1.383 1.00 84.94 109 PHE A N 1
ATOM 848 C CA . PHE A 1 109 ? 10.158 2.431 1.116 1.00 84.94 109 PHE A CA 1
ATOM 849 C C . PHE A 1 109 ? 8.768 2.159 1.681 1.00 84.94 109 PHE A C 1
ATOM 851 O O . PHE A 1 109 ? 8.255 2.904 2.522 1.00 84.94 109 PHE A O 1
ATOM 858 N N . GLY A 1 110 ? 8.136 1.095 1.209 1.00 90.94 110 GLY A N 1
ATOM 859 C CA . GLY A 1 110 ? 6.807 0.747 1.658 1.00 90.94 110 GLY A CA 1
ATOM 860 C C . GLY A 1 110 ? 6.238 -0.492 1.000 1.00 90.94 110 GLY A C 1
ATOM 861 O O . GLY A 1 110 ? 6.928 -1.261 0.332 1.00 90.94 110 GLY A O 1
ATOM 862 N N . PHE A 1 111 ? 4.935 -0.650 1.185 1.00 94.25 111 PHE A N 1
ATOM 863 C CA . PHE A 1 111 ? 4.174 -1.769 0.656 1.00 94.25 111 PHE A CA 1
ATOM 864 C C . PHE A 1 111 ? 2.939 -1.268 -0.072 1.00 94.25 111 PHE A C 1
ATOM 866 O O . PHE A 1 111 ? 2.260 -0.345 0.379 1.00 94.25 111 PHE A O 1
ATOM 873 N N . ALA A 1 112 ? 2.634 -1.903 -1.190 1.00 96.81 112 ALA A N 1
ATOM 874 C CA . ALA A 1 112 ? 1.427 -1.667 -1.952 1.00 96.81 112 ALA A CA 1
ATOM 875 C C . ALA A 1 112 ? 0.480 -2.856 -1.804 1.00 96.81 112 ALA A C 1
ATOM 877 O O . ALA A 1 112 ? 0.906 -4.010 -1.863 1.00 96.81 112 ALA A O 1
ATOM 878 N N . TRP A 1 113 ? -0.808 -2.562 -1.651 1.00 98.19 113 TRP A N 1
ATOM 879 C CA . TRP A 1 113 ? -1.880 -3.547 -1.639 1.00 98.19 113 TRP A CA 1
ATOM 880 C C . TRP A 1 113 ? -3.004 -3.142 -2.582 1.00 98.19 113 TRP A C 1
ATOM 882 O O . TRP A 1 113 ? -3.413 -1.984 -2.596 1.00 98.19 113 TRP A O 1
ATOM 892 N N . SER A 1 114 ? -3.550 -4.088 -3.338 1.00 98.00 114 SER A N 1
ATOM 893 C CA . SER A 1 114 ? -4.725 -3.860 -4.186 1.00 98.00 114 SER A CA 1
ATOM 894 C C . SER A 1 114 ? -5.704 -5.011 -4.056 1.00 98.00 114 SER A C 1
ATOM 896 O O . SER A 1 114 ? -5.322 -6.171 -4.197 1.00 98.00 114 SER A O 1
ATOM 898 N N . GLU A 1 115 ? -6.989 -4.708 -3.872 1.00 97.12 115 GLU A N 1
ATOM 899 C CA . GLU A 1 115 ? -8.039 -5.730 -3.844 1.00 97.12 115 GLU A CA 1
ATOM 900 C C . GLU A 1 115 ? -8.155 -6.493 -5.172 1.00 97.12 115 GLU A C 1
ATOM 902 O O . GLU A 1 115 ? -8.453 -7.684 -5.174 1.00 97.12 115 GLU A O 1
ATOM 907 N N . ALA A 1 116 ? -7.908 -5.824 -6.300 1.00 94.62 116 ALA A N 1
ATOM 908 C CA . ALA A 1 116 ? -7.951 -6.439 -7.627 1.00 94.62 116 ALA A CA 1
ATOM 909 C C . ALA A 1 116 ? -6.618 -7.102 -8.028 1.00 94.62 116 ALA A C 1
ATOM 911 O O . ALA A 1 116 ? -6.535 -7.713 -9.091 1.00 94.62 116 ALA A O 1
ATOM 912 N N . GLY A 1 117 ? -5.582 -6.973 -7.193 1.00 93.69 117 GLY A N 1
ATOM 913 C CA . GLY A 1 117 ? -4.200 -7.225 -7.588 1.00 93.69 117 GLY A CA 1
ATOM 914 C C . GLY A 1 117 ? -3.642 -6.090 -8.451 1.00 93.69 117 GLY A C 1
ATOM 915 O O . GLY A 1 117 ? -4.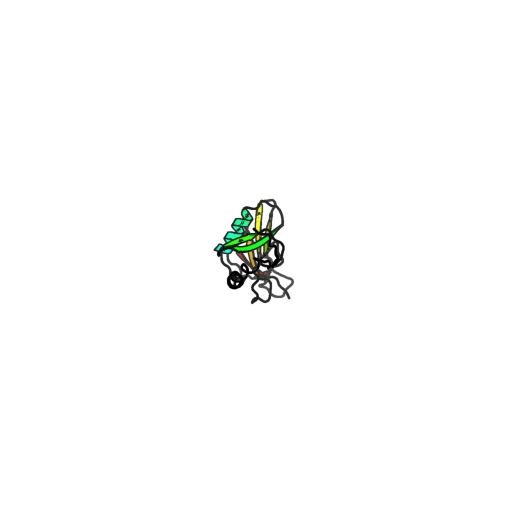318 -5.089 -8.711 1.00 93.69 117 GLY A O 1
ATOM 916 N N . PHE A 1 118 ? -2.386 -6.229 -8.869 1.00 94.88 118 PHE A N 1
ATOM 917 C CA . PHE A 1 118 ? -1.708 -5.243 -9.708 1.00 94.88 118 PHE A CA 1
ATOM 918 C C . PHE A 1 118 ? -1.349 -5.808 -11.080 1.00 94.88 118 PHE A C 1
ATOM 920 O O . PHE A 1 118 ? -1.035 -6.987 -11.225 1.00 94.88 118 PHE A O 1
ATOM 927 N N . SER A 1 119 ? -1.339 -4.927 -12.080 1.00 92.94 119 SER A N 1
ATOM 928 C CA . SER A 1 119 ? -0.758 -5.171 -13.403 1.00 92.94 119 SER A CA 1
ATOM 929 C C . SER A 1 119 ? 0.396 -4.186 -13.617 1.00 92.94 119 SER A C 1
ATOM 931 O O . SER A 1 119 ? 0.175 -3.129 -14.207 1.00 92.94 119 SER A O 1
ATOM 933 N N . PRO A 1 120 ? 1.596 -4.469 -13.071 1.00 93.56 120 PRO A N 1
ATOM 934 C CA . PRO A 1 120 ? 2.730 -3.560 -13.176 1.00 93.56 120 PRO A CA 1
ATOM 935 C C . PRO A 1 120 ? 3.088 -3.262 -14.629 1.00 93.56 120 PRO A C 1
ATOM 937 O O . PRO A 1 120 ? 3.115 -4.161 -15.473 1.00 93.56 120 PRO A O 1
ATOM 940 N N . THR A 1 121 ? 3.435 -2.011 -14.902 1.00 93.00 121 THR A N 1
ATOM 941 C CA . THR A 1 121 ? 3.965 -1.578 -16.196 1.00 93.00 121 THR A CA 1
ATOM 942 C C . THR A 1 121 ? 5.479 -1.437 -16.119 1.00 93.00 121 THR A C 1
ATOM 944 O O . THR A 1 121 ? 6.047 -1.220 -15.054 1.00 93.00 121 THR A O 1
ATOM 947 N N . MET A 1 122 ? 6.164 -1.616 -17.244 1.00 90.25 122 MET A N 1
ATOM 948 C CA . MET A 1 122 ? 7.613 -1.430 -17.305 1.00 90.25 122 MET A CA 1
ATOM 949 C C . MET A 1 122 ? 7.954 0.060 -17.266 1.00 90.25 122 MET A C 1
ATOM 951 O O . MET A 1 122 ? 7.339 0.846 -17.990 1.00 90.25 122 MET A O 1
ATOM 955 N N . ASP A 1 123 ? 8.951 0.434 -16.465 1.00 87.88 123 ASP A N 1
ATOM 956 C CA . ASP A 1 123 ? 9.489 1.792 -16.475 1.00 87.88 123 ASP A CA 1
ATOM 957 C C . ASP A 1 123 ? 10.425 1.973 -17.677 1.00 87.88 123 ASP A C 1
ATOM 959 O O . ASP A 1 123 ? 11.593 1.594 -17.644 1.00 87.88 123 ASP A O 1
ATOM 963 N N . VAL A 1 124 ? 9.897 2.527 -18.768 1.00 83.44 124 VAL A N 1
ATOM 964 C CA . VAL A 1 124 ? 10.660 2.756 -20.007 1.00 83.44 124 VAL A CA 1
ATOM 965 C C . VAL A 1 124 ? 11.593 3.967 -19.937 1.00 83.44 124 VAL A C 1
ATOM 967 O O . VAL A 1 124 ? 12.387 4.165 -20.855 1.00 83.44 124 VAL A O 1
ATOM 970 N N . ALA A 1 125 ? 11.494 4.794 -18.889 1.00 81.69 125 ALA A N 1
ATOM 971 C CA . ALA A 1 125 ? 12.339 5.976 -18.735 1.00 81.69 125 ALA A CA 1
ATOM 972 C C . ALA A 1 125 ? 13.744 5.622 -18.218 1.00 81.69 125 ALA A C 1
ATOM 974 O O . ALA A 1 125 ? 14.686 6.381 -18.444 1.00 81.69 125 ALA A O 1
ATOM 975 N N . TYR A 1 126 ? 13.901 4.462 -17.573 1.00 72.88 126 TYR A N 1
ATOM 976 C CA . TYR A 1 126 ? 15.170 3.978 -17.038 1.00 72.88 126 TYR A CA 1
ATOM 977 C C . TYR A 1 126 ? 15.666 2.730 -17.769 1.00 72.88 126 TYR A C 1
ATOM 979 O O . TYR A 1 126 ? 14.906 1.879 -18.215 1.00 72.88 126 TYR A O 1
ATOM 987 N N . SER A 1 127 ? 16.987 2.581 -17.837 1.00 73.56 127 SER A N 1
ATOM 988 C CA . SER A 1 127 ? 17.649 1.431 -18.461 1.00 73.56 127 SER A CA 1
ATOM 989 C C . SER A 1 127 ? 17.606 0.146 -17.621 1.00 73.56 12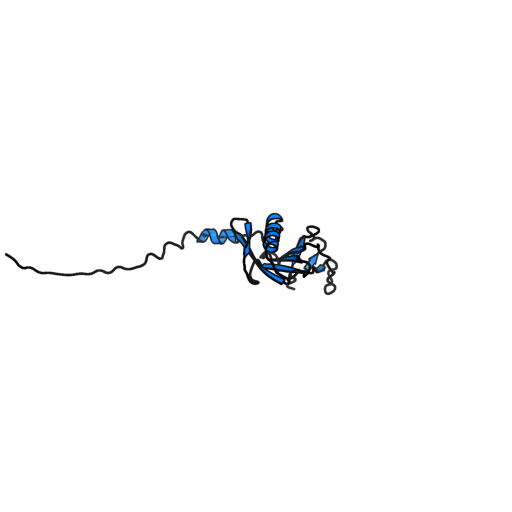7 SER A C 1
ATOM 991 O O . SER A 1 127 ? 18.286 -0.814 -17.976 1.00 73.56 127 SER A O 1
ATOM 993 N N . ASP A 1 128 ? 16.876 0.117 -16.499 1.00 80.69 128 ASP A N 1
ATOM 994 C CA . ASP A 1 128 ? 16.718 -1.086 -15.674 1.00 80.69 128 ASP A CA 1
ATOM 995 C C . ASP A 1 128 ? 15.508 -1.901 -16.165 1.00 80.69 128 ASP A C 1
ATOM 997 O O . ASP A 1 128 ? 14.367 -1.554 -15.851 1.00 80.69 128 ASP A O 1
ATOM 1001 N N . PRO A 1 129 ? 15.720 -3.018 -16.887 1.00 78.38 129 PRO A N 1
ATOM 1002 C CA . PRO A 1 129 ? 14.630 -3.827 -17.431 1.00 78.38 129 PRO A CA 1
ATOM 1003 C C . PRO A 1 129 ? 13.809 -4.552 -16.352 1.00 78.38 129 PRO A C 1
ATOM 1005 O O . PRO A 1 129 ? 12.802 -5.190 -16.664 1.00 78.38 129 PRO A O 1
ATOM 1008 N N . ASN A 1 130 ? 14.243 -4.509 -15.088 1.00 85.50 130 ASN A N 1
ATOM 1009 C CA . ASN A 1 130 ? 13.531 -5.112 -13.968 1.00 85.50 130 ASN A CA 1
ATOM 1010 C C . ASN A 1 130 ? 12.714 -4.102 -13.165 1.00 85.50 130 ASN A C 1
ATOM 1012 O O . ASN A 1 130 ? 12.007 -4.522 -12.245 1.00 85.50 130 ASN A O 1
ATOM 1016 N N . ARG A 1 131 ? 12.795 -2.810 -13.499 1.00 88.94 131 ARG A N 1
ATOM 1017 C CA . ARG A 1 131 ? 12.040 -1.751 -12.839 1.00 88.94 131 ARG A CA 1
ATOM 1018 C C . ARG A 1 131 ? 10.622 -1.679 -13.392 1.00 88.94 131 ARG A C 1
ATOM 1020 O O . ARG A 1 131 ? 10.394 -1.587 -14.599 1.00 88.94 131 ARG A O 1
ATOM 1027 N N . LEU A 1 132 ? 9.667 -1.741 -12.476 1.00 93.06 132 LEU A N 1
ATOM 1028 C CA . LEU A 1 132 ? 8.242 -1.728 -12.765 1.00 93.06 132 LEU A CA 1
ATOM 1029 C C . LEU A 1 132 ? 7.567 -0.579 -12.014 1.00 93.06 132 LEU A C 1
ATOM 1031 O O . LEU A 1 132 ? 8.056 -0.151 -10.970 1.00 93.06 132 LEU A O 1
ATOM 1035 N N . ILE A 1 133 ? 6.428 -0.127 -12.523 1.00 93.75 133 ILE A N 1
ATOM 1036 C CA . ILE A 1 133 ? 5.567 0.884 -11.913 1.00 93.75 133 ILE A CA 1
ATOM 1037 C C . ILE A 1 133 ? 4.230 0.228 -11.567 1.00 93.75 133 ILE A C 1
ATOM 1039 O O . ILE A 1 133 ? 3.628 -0.461 -12.394 1.00 93.75 133 ILE A O 1
ATOM 1043 N N . LEU A 1 134 ? 3.762 0.441 -10.341 1.00 95.31 134 LEU A N 1
ATOM 1044 C CA . LEU A 1 134 ? 2.423 0.076 -9.890 1.00 95.31 134 LEU A CA 1
ATOM 1045 C C . LEU A 1 134 ? 1.514 1.305 -9.908 1.00 95.31 134 LEU A C 1
ATOM 1047 O O . LEU A 1 134 ? 1.914 2.387 -9.483 1.00 95.31 134 LEU A O 1
ATOM 1051 N N . ASP A 1 135 ? 0.266 1.130 -10.344 1.00 95.12 135 ASP A N 1
ATOM 1052 C CA . ASP A 1 135 ? -0.770 2.153 -10.169 1.00 95.12 135 ASP A CA 1
ATOM 1053 C C . ASP A 1 135 ? -1.241 2.165 -8.709 1.00 95.12 135 ASP A C 1
ATOM 1055 O O . ASP A 1 135 ? -2.123 1.406 -8.301 1.00 95.12 135 ASP A O 1
ATOM 1059 N N . VAL A 1 136 ? -0.597 3.009 -7.908 1.00 94.62 136 VAL A N 1
ATOM 1060 C CA . VAL A 1 136 ? -0.902 3.232 -6.493 1.00 94.62 136 VAL A CA 1
ATOM 1061 C C . VAL A 1 136 ? -1.099 4.725 -6.231 1.00 94.62 136 VAL A C 1
ATOM 1063 O O . VAL A 1 136 ? -0.538 5.558 -6.945 1.00 94.62 136 VAL A O 1
ATOM 1066 N N . PRO A 1 137 ? -1.866 5.111 -5.198 1.00 93.75 137 PRO A N 1
ATOM 1067 C CA . PRO A 1 137 ? -2.086 6.515 -4.863 1.00 93.75 137 PRO A CA 1
ATOM 1068 C C . PRO A 1 137 ? -0.901 7.113 -4.097 1.00 93.75 137 PRO A C 1
ATOM 1070 O O . PRO A 1 137 ? -1.093 7.671 -3.029 1.00 93.75 137 PRO A O 1
ATOM 1073 N N . SER A 1 138 ? 0.334 6.943 -4.567 1.00 89.12 138 SER A N 1
ATOM 1074 C CA . SER A 1 138 ? 1.525 7.466 -3.892 1.00 89.12 138 SER A CA 1
ATOM 1075 C C . SER A 1 138 ? 2.713 7.600 -4.841 1.00 89.12 138 SER A C 1
ATOM 1077 O O . SER A 1 138 ? 2.749 6.972 -5.895 1.00 89.12 138 SER A O 1
ATOM 1079 N N . SER A 1 139 ? 3.710 8.387 -4.435 1.00 86.38 139 SER A N 1
ATOM 1080 C CA . SER A 1 139 ? 5.006 8.495 -5.112 1.00 86.38 139 SER A CA 1
ATOM 1081 C C . SER A 1 139 ? 5.903 7.268 -4.908 1.00 86.38 139 SER A C 1
ATOM 1083 O O . SER A 1 139 ? 6.816 7.050 -5.699 1.00 86.38 139 SER A O 1
ATOM 1085 N N . ILE A 1 140 ? 5.635 6.429 -3.899 1.00 87.31 140 ILE A N 1
ATOM 1086 C CA . ILE A 1 140 ? 6.253 5.098 -3.765 1.00 87.31 140 ILE A CA 1
ATOM 1087 C C . ILE A 1 140 ? 5.582 4.101 -4.722 1.00 87.31 140 ILE A C 1
ATOM 1089 O O . ILE A 1 140 ? 4.885 3.182 -4.301 1.00 87.31 140 ILE A O 1
ATOM 1093 N N . CYS A 1 141 ? 5.730 4.325 -6.027 1.00 91.19 141 CYS A N 1
ATOM 1094 C CA . CYS A 1 141 ? 5.076 3.525 -7.065 1.00 91.19 141 CYS A CA 1
ATOM 1095 C C . CYS A 1 141 ? 6.020 2.562 -7.791 1.00 91.19 141 CYS A C 1
ATOM 1097 O O . CYS A 1 141 ? 5.554 1.730 -8.570 1.00 91.19 141 CYS A O 1
ATOM 1099 N N . TYR A 1 142 ? 7.328 2.638 -7.543 1.00 92.31 142 TYR A N 1
ATOM 1100 C CA . TYR A 1 142 ? 8.297 1.768 -8.199 1.00 92.31 142 TYR A CA 1
ATOM 1101 C C . TYR A 1 142 ? 8.439 0.437 -7.467 1.00 92.31 142 TYR A C 1
ATOM 1103 O O . TYR A 1 142 ? 8.391 0.375 -6.241 1.00 92.31 142 TYR A O 1
ATOM 1111 N N . THR A 1 143 ? 8.642 -0.635 -8.227 1.00 92.56 143 THR A N 1
ATOM 1112 C CA . THR A 1 143 ? 8.904 -1.986 -7.721 1.00 92.56 143 THR A CA 1
ATOM 1113 C C . THR A 1 143 ? 9.808 -2.765 -8.686 1.00 92.56 143 THR A C 1
ATOM 1115 O O . THR A 1 143 ? 10.311 -2.224 -9.675 1.00 92.56 143 THR A O 1
ATOM 1118 N N . ARG A 1 144 ? 10.043 -4.052 -8.404 1.00 91.25 144 ARG A N 1
ATOM 1119 C CA . ARG A 1 144 ? 10.770 -4.995 -9.265 1.00 91.25 144 ARG A CA 1
ATOM 1120 C C . ARG A 1 144 ? 10.100 -6.365 -9.242 1.00 91.25 144 ARG A C 1
ATOM 1122 O O . ARG A 1 144 ? 9.441 -6.715 -8.272 1.00 91.25 144 ARG A O 1
ATOM 1129 N N . LYS A 1 145 ? 10.327 -7.194 -10.269 1.00 85.44 145 LYS A N 1
ATOM 1130 C CA . LYS A 1 145 ? 9.726 -8.547 -10.365 1.00 85.44 145 LYS A CA 1
ATOM 1131 C C . LYS A 1 145 ? 9.957 -9.435 -9.132 1.00 85.44 145 LYS A C 1
ATOM 1133 O O . LYS A 1 145 ? 9.093 -10.232 -8.798 1.00 85.44 145 LYS A O 1
ATOM 1138 N N . GLY A 1 146 ? 11.107 -9.306 -8.467 1.00 87.31 146 GLY A N 1
ATOM 1139 C CA . GLY A 1 146 ? 11.439 -10.080 -7.262 1.00 87.31 146 GLY A CA 1
ATOM 1140 C C . GLY A 1 146 ? 10.834 -9.545 -5.960 1.00 87.31 146 GLY A C 1
ATOM 1141 O O . GLY A 1 146 ? 11.052 -10.151 -4.921 1.00 87.31 146 GLY A O 1
ATOM 1142 N N . LEU A 1 147 ? 10.114 -8.422 -6.012 1.00 91.38 147 LEU A N 1
ATOM 1143 C CA . LEU A 1 147 ? 9.525 -7.745 -4.852 1.00 91.38 147 LEU A CA 1
ATOM 1144 C C . LEU A 1 147 ? 8.007 -7.958 -4.750 1.00 91.38 147 LEU A C 1
ATOM 1146 O O . LEU A 1 147 ? 7.330 -7.331 -3.934 1.00 91.38 147 LEU A O 1
ATOM 1150 N N . GLN A 1 148 ? 7.454 -8.841 -5.584 1.00 94.38 148 GLN A N 1
ATOM 1151 C CA . GLN A 1 148 ? 6.095 -9.325 -5.401 1.00 94.38 148 GLN A CA 1
ATOM 1152 C C . GLN A 1 148 ? 6.055 -10.270 -4.198 1.00 94.38 148 GLN A C 1
ATOM 1154 O O . GLN A 1 148 ? 6.756 -11.280 -4.177 1.00 94.38 148 GLN A O 1
ATOM 1159 N N . ILE A 1 149 ? 5.199 -9.967 -3.226 1.00 94.81 149 ILE A N 1
ATOM 1160 C CA . ILE A 1 149 ? 4.989 -10.822 -2.056 1.00 94.81 149 ILE A CA 1
ATOM 1161 C C .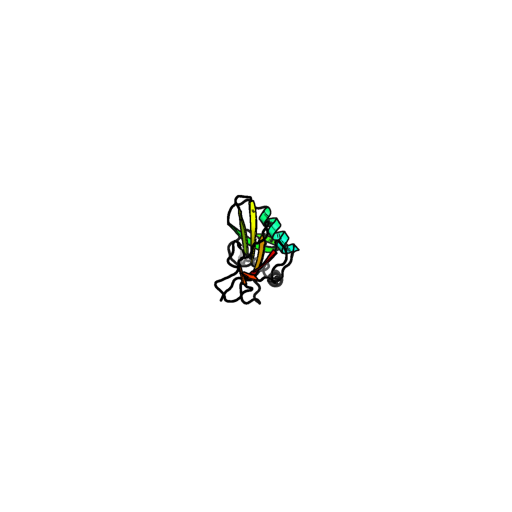 ILE A 1 149 ? 3.908 -11.860 -2.376 1.00 94.81 149 ILE A C 1
ATOM 1163 O O . ILE A 1 149 ? 4.085 -13.049 -2.120 1.00 94.81 149 ILE A O 1
ATOM 1167 N N . ASP A 1 150 ? 2.782 -11.414 -2.942 1.00 95.38 150 ASP A N 1
ATOM 1168 C CA . ASP A 1 150 ? 1.700 -12.274 -3.427 1.00 95.38 150 ASP A CA 1
ATOM 1169 C C . ASP A 1 150 ? 0.856 -11.572 -4.516 1.00 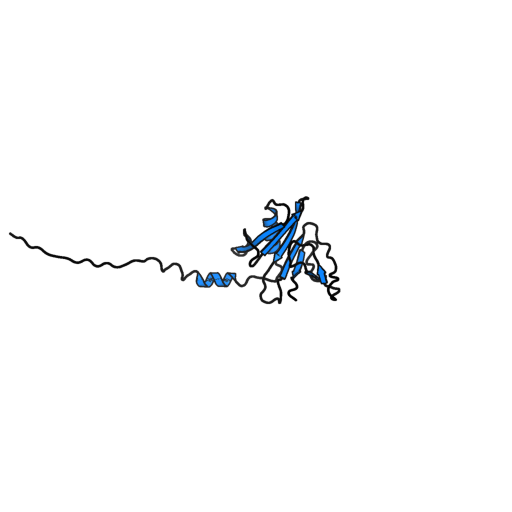95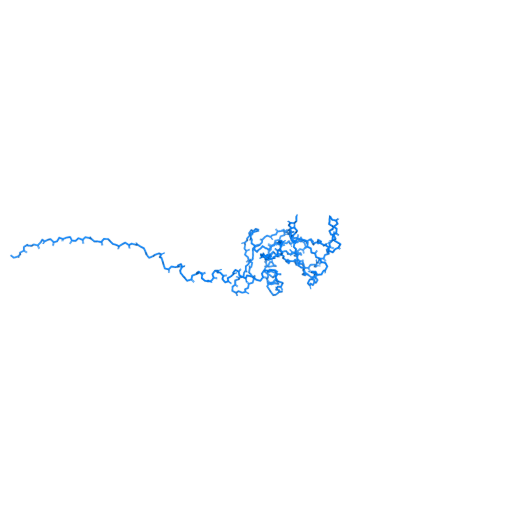.38 150 ASP A C 1
ATOM 1171 O O . ASP A 1 150 ? 1.272 -10.578 -5.113 1.00 95.38 150 ASP A O 1
ATOM 1175 N N . ALA A 1 151 ? -0.333 -12.101 -4.822 1.00 94.75 151 ALA A N 1
ATOM 1176 C CA . ALA A 1 151 ? -1.234 -11.532 -5.828 1.00 94.75 151 ALA A CA 1
ATOM 1177 C C . ALA A 1 151 ? -1.675 -10.082 -5.530 1.00 94.75 151 ALA A C 1
ATOM 1179 O O . ALA A 1 151 ? -1.985 -9.332 -6.455 1.00 94.75 151 ALA A O 1
ATOM 1180 N N . HIS A 1 152 ? -1.697 -9.687 -4.259 1.00 96.75 152 HIS A N 1
ATOM 1181 C CA . HIS A 1 152 ? -2.189 -8.401 -3.782 1.00 96.75 152 HIS A CA 1
ATOM 1182 C C . HIS A 1 152 ? -1.085 -7.506 -3.225 1.00 96.75 152 HIS A C 1
ATOM 1184 O O . HIS A 1 152 ? -1.224 -6.291 -3.311 1.00 96.75 152 HIS A O 1
ATOM 1190 N N . TRP A 1 153 ? -0.023 -8.084 -2.662 1.00 97.12 153 TRP A N 1
ATOM 1191 C CA . TRP A 1 153 ? 1.034 -7.373 -1.950 1.00 97.12 153 TRP A CA 1
ATOM 1192 C C . TRP A 1 153 ? 2.331 -7.271 -2.746 1.00 97.12 153 TRP A C 1
ATOM 1194 O O . TRP A 1 153 ? 2.829 -8.261 -3.288 1.00 97.12 153 TRP A O 1
ATOM 1204 N N . TRP A 1 154 ? 2.907 -6.073 -2.743 1.00 96.25 154 TRP A N 1
ATOM 1205 C CA . TRP A 1 154 ? 4.197 -5.760 -3.355 1.00 96.25 154 TRP A CA 1
ATOM 1206 C C . TRP A 1 154 ? 5.014 -4.860 -2.437 1.00 96.25 154 TRP A C 1
ATOM 1208 O O . TRP A 1 154 ? 4.451 -3.987 -1.775 1.00 96.25 154 TRP A O 1
ATOM 1218 N N . GLU A 1 155 ? 6.333 -5.023 -2.436 1.00 93.00 155 GLU A N 1
ATOM 1219 C CA . GLU A 1 155 ? 7.224 -3.992 -1.902 1.00 93.00 155 GLU A CA 1
ATOM 1220 C C . GLU A 1 155 ? 7.395 -2.890 -2.943 1.00 93.00 155 GLU A C 1
ATOM 1222 O O . GLU A 1 155 ? 7.515 -3.150 -4.146 1.00 93.00 155 GLU A O 1
ATOM 1227 N N . VAL A 1 156 ? 7.396 -1.649 -2.476 1.00 92.19 156 VAL A N 1
ATOM 1228 C CA . VAL A 1 156 ? 7.518 -0.467 -3.320 1.00 92.19 156 VAL A CA 1
ATOM 1229 C C . VAL A 1 156 ? 8.493 0.529 -2.726 1.00 92.19 156 VAL A C 1
ATOM 1231 O O . VAL A 1 156 ? 8.737 0.563 -1.520 1.00 92.19 156 VAL A O 1
ATOM 1234 N N . PHE A 1 157 ? 9.045 1.368 -3.586 1.00 89.12 157 PHE A N 1
ATOM 1235 C CA . PHE A 1 157 ? 9.980 2.406 -3.200 1.00 89.12 157 PHE A CA 1
ATOM 1236 C C . PHE A 1 157 ? 9.772 3.661 -4.043 1.00 89.12 157 PHE A C 1
ATOM 1238 O O . PHE A 1 157 ? 9.190 3.627 -5.129 1.00 89.12 157 PHE A O 1
ATOM 1245 N N . ASN A 1 158 ? 10.236 4.786 -3.512 1.00 84.94 158 ASN A N 1
ATOM 1246 C CA . ASN A 1 158 ? 10.409 6.017 -4.261 1.00 84.94 158 A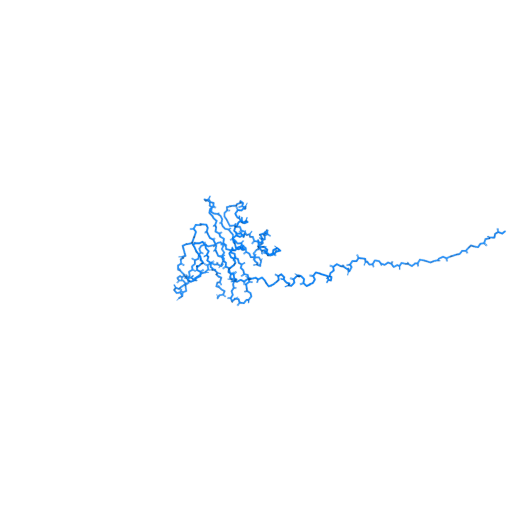SN A CA 1
ATOM 1247 C C . ASN A 1 158 ? 11.856 6.077 -4.748 1.00 84.94 158 ASN A C 1
ATOM 1249 O O . ASN A 1 158 ? 12.782 5.760 -3.999 1.00 84.94 158 ASN A O 1
ATOM 1253 N N . ASP A 1 159 ? 12.041 6.504 -5.985 1.00 71.25 159 ASP A N 1
ATOM 1254 C CA . ASP A 1 159 ? 13.359 6.768 -6.531 1.00 71.25 159 ASP A CA 1
ATOM 1255 C C . ASP A 1 159 ? 13.720 8.218 -6.203 1.00 71.25 159 ASP A C 1
ATOM 1257 O O . ASP A 1 159 ? 13.174 9.145 -6.792 1.00 71.25 159 ASP A O 1
ATOM 1261 N N . LEU A 1 160 ? 14.573 8.418 -5.196 1.00 59.72 160 LEU A N 1
ATOM 1262 C CA . LEU A 1 160 ? 15.078 9.748 -4.822 1.00 59.72 160 LEU A CA 1
ATOM 1263 C C . LEU A 1 160 ? 16.341 10.141 -5.613 1.00 59.72 160 LEU A C 1
ATOM 1265 O O . LEU A 1 160 ? 17.097 10.994 -5.147 1.00 59.72 160 LEU A O 1
ATOM 1269 N N . ASN A 1 161 ? 16.589 9.501 -6.761 1.00 51.41 161 ASN A N 1
ATOM 1270 C CA . ASN A 1 161 ? 17.705 9.839 -7.647 1.00 51.41 161 ASN A CA 1
ATOM 1271 C C . ASN A 1 161 ? 17.520 11.194 -8.337 1.00 51.41 161 ASN A C 1
ATOM 1273 O O . ASN A 1 161 ? 16.409 11.461 -8.847 1.00 51.41 161 ASN A O 1
#

pLDDT: mean 76.29, std 22.33, range [33.09, 98.31]